Protein AF-A0A146JCJ3-F1 (afdb_monomer_lite)

Sequence (144 aa):
MKPVFDKISEVSLTPYLKKQISDVQAIENAKQPLKEFMLKNTRKEDLKLFLDISKEKPQKPEDVSMTTLIPAFMISEIKTAFEIVFILYLPFLVIDFVVASILMSMGMMMIPPMFISLPFKLMLFVLADGWELLTKALIQSYKF

Organism: NCBI:txid374108

Secondary structure (DSSP, 8-state):
-HHHHHHHIIIIIHHHHTTSS-HHHHHHHHHHHHHHHHHHHS-HHHHHHHHHHHT---SSGGGS-HHHHHHHHHHHHHHHHHHHHHHHHHHHHHHHHHHHHHHHHTT-TTS-HHHHHHHHHHHHHHHTTHHHHHHHHHHHHS--

pLDDT: mean 92.56, std 4.41, range [60.28, 97.5]

Foldseek 3Di:
DVVLVVQLCVQAVVCVVVVVDDPVSSVVSSVQSVLVQLLQLFDPVLLVVLCVVVVPDDPDSSRDDPVSSVVSSVVSVVVLVVVLVVVVCVVLVVLLVVQVVVCVVVVVPPDRSCVVSVVVVVVVCVVVVVVVVSVVSVVVSGDD

Radius of gyration: 23.31 Å; chains: 1; bounding box: 59×25×57 Å

Structure (mmCIF, N/CA/C/O backbone):
data_AF-A0A146JCJ3-F1
#
_entry.id   AF-A0A146JCJ3-F1
#
loop_
_atom_site.group_PDB
_atom_site.id
_atom_site.type_symbol
_atom_site.label_atom_id
_atom_site.label_alt_id
_atom_site.label_comp_id
_atom_site.label_asym_id
_atom_site.label_entity_id
_atom_site.label_seq_id
_atom_site.pdbx_PDB_ins_code
_atom_site.Cartn_x
_atom_site.Cartn_y
_atom_site.Cartn_z
_atom_site.occupancy
_atom_site.B_iso_or_equiv
_atom_site.auth_seq_id
_atom_site.auth_comp_id
_atom_site.auth_asym_id
_atom_site.auth_atom_id
_atom_site.pdbx_PDB_model_num
ATOM 1 N N . MET A 1 1 ? -12.411 1.844 1.524 1.00 88.19 1 MET A N 1
ATOM 2 C CA . MET A 1 1 ? -12.890 2.318 2.846 1.00 88.19 1 MET A CA 1
ATOM 3 C C . MET A 1 1 ? -14.407 2.441 2.986 1.00 88.19 1 MET A C 1
ATOM 5 O O . MET A 1 1 ? -14.860 2.392 4.119 1.00 88.19 1 MET A O 1
ATOM 9 N N . LYS A 1 2 ? -15.202 2.562 1.904 1.00 91.81 2 LYS A N 1
ATOM 10 C CA . LYS A 1 2 ? -16.671 2.716 1.991 1.00 91.81 2 LYS A CA 1
ATOM 11 C C . LYS A 1 2 ? -17.364 1.780 3.012 1.00 91.81 2 LYS A C 1
ATOM 13 O O . LYS A 1 2 ? -18.015 2.319 3.895 1.00 91.81 2 LYS A O 1
ATOM 18 N N . PRO A 1 3 ? -17.132 0.450 3.023 1.00 91.75 3 PRO A N 1
ATOM 19 C CA . PRO A 1 3 ? -17.796 -0.439 3.987 1.00 91.75 3 PRO A CA 1
ATOM 20 C C . PRO A 1 3 ? -17.474 -0.131 5.458 1.00 91.75 3 PRO A C 1
ATOM 22 O O . PRO A 1 3 ? -18.302 -0.339 6.338 1.00 91.75 3 PRO A O 1
ATOM 25 N N . VAL A 1 4 ? -16.266 0.371 5.735 1.00 93.50 4 VAL A N 1
ATOM 26 C CA . VAL A 1 4 ? -15.843 0.764 7.087 1.00 93.50 4 VAL A CA 1
ATOM 27 C C . VAL A 1 4 ? -16.555 2.050 7.501 1.00 93.50 4 VAL A C 1
ATOM 29 O O . VAL A 1 4 ? -17.069 2.130 8.611 1.00 93.50 4 VAL A O 1
ATOM 32 N N . PHE A 1 5 ? -16.634 3.036 6.602 1.00 93.94 5 PHE A N 1
ATOM 33 C CA . PHE A 1 5 ? -17.366 4.277 6.861 1.00 93.94 5 PHE A CA 1
ATOM 34 C C . PHE A 1 5 ? -18.868 4.049 7.022 1.00 93.94 5 PHE A C 1
ATOM 36 O O . PHE A 1 5 ? -19.466 4.650 7.910 1.00 93.94 5 PHE A O 1
ATOM 43 N N . ASP A 1 6 ? -19.457 3.154 6.229 1.00 95.25 6 ASP A N 1
ATOM 44 C CA . ASP A 1 6 ? -20.868 2.785 6.349 1.00 95.25 6 ASP A CA 1
ATOM 45 C C . ASP A 1 6 ? -21.144 2.176 7.737 1.00 95.25 6 ASP A C 1
ATOM 47 O O . ASP A 1 6 ? -22.041 2.639 8.442 1.00 95.25 6 ASP A O 1
ATOM 51 N N . LYS A 1 7 ? -20.293 1.242 8.198 1.00 94.31 7 LYS A N 1
ATOM 52 C CA . LYS A 1 7 ? -20.366 0.693 9.564 1.00 94.31 7 LYS A CA 1
ATOM 53 C C . LYS A 1 7 ? -20.233 1.773 10.636 1.00 94.31 7 LYS A C 1
ATOM 55 O O . LYS A 1 7 ? -21.052 1.817 11.544 1.00 94.31 7 LYS A O 1
ATOM 60 N N . ILE A 1 8 ? -19.232 2.655 10.544 1.00 94.56 8 ILE A N 1
ATOM 61 C CA . ILE A 1 8 ? -19.047 3.767 11.500 1.00 94.56 8 ILE A CA 1
ATOM 62 C C . ILE A 1 8 ? -20.290 4.663 11.529 1.00 94.56 8 ILE A C 1
ATOM 64 O O . ILE A 1 8 ? -20.714 5.110 12.596 1.00 94.56 8 ILE A O 1
ATOM 68 N N . SER A 1 9 ? -20.890 4.916 10.368 1.00 93.31 9 SER A N 1
ATOM 69 C CA . SER A 1 9 ? -22.096 5.731 10.270 1.00 93.31 9 SER A CA 1
ATOM 70 C C . SER A 1 9 ? -23.277 5.099 11.008 1.00 93.31 9 SER A C 1
ATOM 72 O O . SER A 1 9 ? -24.009 5.791 11.718 1.00 93.31 9 SER A O 1
ATOM 74 N N . GLU A 1 10 ? -23.432 3.782 10.886 1.00 94.94 10 GLU A N 1
ATOM 75 C CA . GLU A 1 10 ? -24.489 3.007 11.536 1.00 94.94 10 GLU A CA 1
ATOM 76 C C . GLU A 1 10 ? -24.293 2.909 13.056 1.00 94.94 10 GLU A C 1
ATOM 78 O O . GLU A 1 10 ? -25.224 3.184 13.812 1.00 94.94 10 GLU A O 1
ATOM 83 N N . VAL A 1 11 ? -23.083 2.571 13.519 1.00 93.44 11 VAL A N 1
ATOM 84 C CA . VAL A 1 11 ? -22.824 2.279 14.944 1.00 93.44 11 VAL A CA 1
ATOM 85 C C . VAL A 1 11 ? -22.466 3.507 15.784 1.00 93.44 11 VAL A C 1
ATOM 87 O O . VAL A 1 11 ? -22.521 3.447 17.014 1.00 93.44 11 VAL A O 1
ATOM 90 N N . SER A 1 12 ? -22.071 4.614 15.147 1.00 94.31 12 SER A N 1
ATOM 91 C CA . SER A 1 12 ? -21.566 5.809 15.833 1.00 94.31 12 SER A CA 1
ATOM 92 C C . SER A 1 12 ? -22.237 7.099 15.355 1.00 94.31 12 SER A C 1
ATOM 94 O O . SER A 1 12 ? -22.946 7.732 16.137 1.00 94.31 12 SER A O 1
ATOM 96 N N . LEU A 1 13 ? -22.099 7.479 14.078 1.00 91.94 13 LEU A N 1
ATOM 97 C CA . LEU A 1 13 ? -22.528 8.808 13.611 1.00 91.94 13 LEU A CA 1
ATOM 98 C C . LEU A 1 13 ? -24.047 9.016 13.715 1.00 91.94 13 LEU A C 1
ATOM 100 O O . LEU A 1 13 ? -24.506 10.034 14.231 1.00 91.94 13 LEU A O 1
ATOM 104 N N . THR A 1 14 ? -24.841 8.055 13.242 1.00 93.81 14 THR A N 1
ATOM 105 C CA . THR A 1 14 ? -26.307 8.164 13.222 1.00 93.81 14 THR A CA 1
ATOM 106 C C . THR A 1 14 ? -26.904 8.173 14.635 1.00 93.81 14 THR A C 1
ATOM 108 O O . THR A 1 14 ? -27.709 9.065 14.919 1.00 93.81 14 THR A O 1
ATOM 111 N N . PRO A 1 15 ? -26.529 7.254 15.552 1.00 93.38 15 PRO A N 1
ATOM 112 C CA . PRO A 1 15 ? -26.993 7.305 16.940 1.00 93.38 15 PRO A CA 1
ATOM 113 C C . PRO A 1 15 ? -26.551 8.580 17.666 1.00 93.38 15 PRO A C 1
ATOM 115 O O . PRO A 1 15 ? -27.321 9.142 18.446 1.00 93.38 15 PRO A O 1
ATOM 118 N N . TYR A 1 16 ? -25.342 9.074 17.381 1.00 94.44 16 TYR A N 1
ATOM 119 C CA . TYR A 1 16 ? -24.823 10.307 17.965 1.00 94.44 16 TYR A CA 1
ATOM 120 C C . TYR A 1 16 ? -25.640 11.536 17.551 1.00 94.44 16 TYR A C 1
ATOM 122 O O . TYR A 1 16 ? -26.108 12.291 18.403 1.00 94.44 16 TYR A O 1
ATOM 130 N N . LEU A 1 17 ? -25.912 11.694 16.250 1.00 94.38 17 LEU A N 1
ATOM 131 C CA . LEU A 1 17 ? -26.750 12.783 15.728 1.00 94.38 17 LEU A CA 1
ATOM 132 C C . LEU A 1 17 ? -28.189 12.721 16.261 1.00 94.38 17 LEU A C 1
ATOM 134 O O . LEU A 1 17 ? -28.825 13.753 16.471 1.00 94.38 17 LEU A O 1
ATOM 138 N N . LYS A 1 18 ? -28.692 11.512 16.533 1.00 96.19 18 LYS A N 1
ATOM 139 C CA . LYS A 1 18 ? -29.986 11.280 17.192 1.00 96.19 18 LYS A CA 1
ATOM 140 C C . LYS A 1 18 ? -29.942 11.469 18.714 1.00 96.19 18 LYS A C 1
ATOM 142 O O . LYS A 1 18 ? -30.962 11.249 19.364 1.00 96.19 18 LYS A O 1
ATOM 147 N N . LYS A 1 19 ? -28.798 11.865 19.286 1.00 94.19 19 LYS A N 1
ATOM 148 C CA . LYS A 1 19 ? -28.560 12.024 20.734 1.00 94.19 19 LYS A CA 1
ATOM 149 C C . LYS A 1 19 ? -28.853 10.754 21.546 1.00 94.19 19 LYS A C 1
ATOM 151 O O . LYS A 1 19 ? -29.230 10.834 22.710 1.00 94.19 19 LYS A O 1
ATOM 156 N N . GLN A 1 20 ? -28.702 9.583 20.927 1.00 93.62 20 GLN A N 1
ATOM 157 C CA . GLN A 1 20 ? -28.935 8.279 21.561 1.00 93.62 20 GLN A CA 1
ATOM 158 C C . GLN A 1 20 ? -27.709 7.777 22.330 1.00 93.62 20 GLN A C 1
ATOM 160 O O . GLN A 1 20 ? -27.840 6.936 23.214 1.00 93.62 20 GLN A O 1
ATOM 165 N N . ILE A 1 21 ? -26.525 8.288 21.992 1.00 94.94 21 ILE A N 1
ATOM 166 C CA . ILE A 1 21 ? -25.254 7.946 22.631 1.00 94.94 21 ILE A CA 1
ATOM 167 C C . ILE A 1 21 ? -24.481 9.221 22.980 1.00 94.94 21 ILE A C 1
ATOM 169 O O . ILE A 1 21 ? -24.682 10.264 22.356 1.00 94.94 21 ILE A O 1
ATOM 173 N N . SER A 1 22 ? -23.599 9.135 23.976 1.00 95.12 22 SER A N 1
ATOM 174 C CA . SER A 1 22 ? -22.702 10.230 24.359 1.00 95.12 22 SER A CA 1
ATOM 175 C C . SER A 1 22 ? -21.528 10.377 23.385 1.00 95.12 22 SER A C 1
ATOM 177 O O . SER A 1 22 ? -21.222 9.450 22.631 1.00 95.12 22 SER A O 1
ATOM 179 N N . ASP A 1 23 ? -20.822 11.510 23.453 1.00 91.75 23 ASP A N 1
ATOM 180 C CA . ASP A 1 23 ? -19.603 11.755 22.664 1.00 91.75 23 ASP A CA 1
ATOM 181 C C . ASP A 1 23 ? -18.559 10.643 22.874 1.00 91.75 23 ASP A C 1
ATOM 183 O O . ASP A 1 23 ? -17.958 10.134 21.929 1.00 91.75 23 ASP A O 1
ATOM 187 N N . VAL A 1 24 ? -18.379 10.220 24.130 1.00 93.75 24 VAL A N 1
ATOM 188 C CA . VAL A 1 24 ? -17.412 9.181 24.512 1.00 93.75 24 VAL A CA 1
ATOM 189 C C . VAL A 1 24 ? -17.797 7.830 23.910 1.00 93.75 24 VAL A C 1
ATOM 191 O O . VAL A 1 24 ? -16.951 7.148 23.334 1.00 93.75 24 VAL A O 1
ATOM 194 N N . GLN A 1 25 ? -19.079 7.463 23.978 1.00 92.31 25 GLN A N 1
ATOM 195 C CA . GLN A 1 25 ? -19.562 6.204 23.412 1.00 92.31 25 GLN A CA 1
ATOM 196 C C . GLN A 1 25 ? -19.488 6.207 21.881 1.00 92.31 25 GLN A C 1
ATOM 198 O O . GLN A 1 25 ? -19.144 5.193 21.279 1.00 92.31 25 GLN A O 1
ATOM 203 N N . ALA A 1 26 ? -19.765 7.347 21.243 1.00 92.12 26 ALA A N 1
ATOM 204 C CA . ALA A 1 26 ? -19.630 7.496 19.799 1.00 92.12 26 ALA A CA 1
ATOM 205 C C . ALA A 1 26 ? -18.186 7.245 19.345 1.00 92.12 26 ALA A C 1
ATOM 207 O O . ALA A 1 26 ? -17.964 6.518 18.372 1.00 92.12 26 ALA A O 1
ATOM 208 N N . ILE A 1 27 ? -17.203 7.782 20.072 1.00 92.44 27 ILE A N 1
ATOM 209 C CA . ILE A 1 27 ? -15.781 7.559 19.791 1.00 92.44 27 ILE A CA 1
ATOM 210 C C . ILE A 1 27 ? -15.409 6.082 19.965 1.00 92.44 27 ILE A C 1
ATOM 212 O O . ILE A 1 27 ? -14.757 5.522 19.084 1.00 92.44 27 ILE A O 1
ATOM 216 N N . GLU A 1 28 ? -15.830 5.430 21.051 1.00 91.19 28 GLU A N 1
ATOM 217 C CA . GLU A 1 28 ? -15.544 4.002 21.263 1.00 91.19 28 GLU A CA 1
ATOM 218 C C . GLU A 1 28 ? -16.171 3.117 20.179 1.00 91.19 28 GLU A C 1
ATOM 220 O O . GLU A 1 28 ? -15.485 2.281 19.588 1.00 91.19 28 GLU A O 1
ATOM 225 N N . ASN A 1 29 ? -17.430 3.370 19.815 1.00 93.06 29 ASN A N 1
ATOM 226 C CA . ASN A 1 29 ? -18.108 2.626 18.754 1.00 93.06 29 ASN A CA 1
ATOM 227 C C . ASN A 1 29 ? -17.438 2.830 17.385 1.00 93.06 29 ASN A C 1
ATOM 229 O O . ASN A 1 29 ? -17.364 1.899 16.589 1.00 93.06 29 ASN A O 1
ATOM 233 N N . ALA A 1 30 ? -16.927 4.032 17.095 1.00 92.88 30 ALA A N 1
ATOM 234 C CA . ALA A 1 30 ? -16.232 4.317 15.837 1.00 92.88 30 ALA A CA 1
ATOM 235 C C . ALA A 1 30 ? -14.848 3.650 15.753 1.00 92.88 30 ALA A C 1
ATOM 237 O O . ALA A 1 30 ? -14.397 3.296 14.660 1.00 92.88 30 ALA A O 1
ATOM 238 N N . LYS A 1 31 ? -14.168 3.453 16.891 1.00 93.06 31 LYS A N 1
ATOM 239 C CA . LYS A 1 31 ? -12.854 2.791 16.941 1.00 93.06 31 LYS A CA 1
ATOM 240 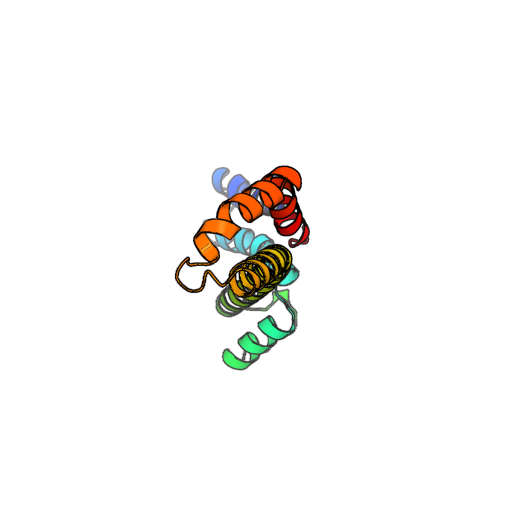C C . LYS A 1 31 ? -12.925 1.329 16.518 1.00 93.06 31 LYS A C 1
ATOM 242 O O . LYS A 1 31 ? -11.973 0.844 15.911 1.00 93.06 31 LYS A O 1
ATOM 247 N N . GLN A 1 32 ? -14.012 0.627 16.824 1.00 92.19 32 GLN A N 1
ATOM 248 C CA . GLN A 1 32 ? -14.100 -0.816 16.603 1.00 92.19 32 GLN A CA 1
ATOM 249 C C . GLN A 1 32 ? -14.041 -1.209 15.108 1.00 92.19 32 GLN A C 1
ATOM 251 O O . GLN A 1 32 ? -13.141 -1.977 14.757 1.00 92.19 32 GLN A O 1
ATOM 256 N N . PRO A 1 33 ? -14.849 -0.636 14.188 1.00 93.94 33 PRO A N 1
ATOM 257 C CA . PRO A 1 33 ? -14.730 -0.929 12.754 1.00 93.94 33 PRO A CA 1
ATOM 258 C C . PRO A 1 33 ? -13.356 -0.576 12.167 1.00 93.94 33 PRO A C 1
ATOM 260 O O . PRO A 1 33 ? -12.858 -1.271 11.280 1.00 93.94 33 PRO A O 1
ATOM 263 N N . LEU A 1 34 ? -12.724 0.495 12.663 1.00 93.50 34 LEU A N 1
ATOM 264 C CA . LEU A 1 34 ? -11.373 0.890 12.252 1.00 93.50 34 LEU A CA 1
ATOM 265 C C . LEU A 1 34 ? -10.328 -0.123 12.723 1.00 93.50 34 LEU A C 1
ATOM 267 O O . LEU A 1 34 ? -9.458 -0.517 11.946 1.00 93.50 34 LEU A O 1
ATOM 271 N N . LYS A 1 35 ? -10.425 -0.562 13.982 1.00 94.25 35 LYS A N 1
ATOM 272 C CA . LYS A 1 35 ? -9.553 -1.583 14.569 1.00 94.25 35 LYS A CA 1
ATOM 273 C C . LYS A 1 35 ? -9.643 -2.890 13.787 1.00 94.25 35 LYS A C 1
ATOM 275 O O . LYS A 1 35 ? -8.609 -3.429 13.407 1.00 94.25 35 LYS A O 1
ATOM 280 N N . GLU A 1 36 ? -10.854 -3.364 13.503 1.00 93.31 36 GLU A N 1
ATOM 281 C CA . GLU A 1 36 ? -11.087 -4.575 12.706 1.00 93.31 36 GLU A CA 1
ATOM 282 C C . GLU A 1 36 ? -10.449 -4.472 11.317 1.00 93.31 36 GLU A C 1
ATOM 284 O O . GLU A 1 36 ? -9.745 -5.386 10.881 1.00 93.31 36 GLU A O 1
ATOM 289 N N . PHE A 1 37 ? -10.647 -3.339 10.636 1.00 94.75 37 PHE A N 1
ATOM 290 C CA . PHE A 1 37 ? -10.050 -3.090 9.327 1.00 94.75 37 PHE A CA 1
ATOM 291 C C . PHE A 1 37 ? -8.517 -3.117 9.378 1.00 94.75 37 PHE A C 1
ATOM 293 O O . PHE A 1 37 ? -7.892 -3.789 8.557 1.00 94.75 37 PHE A O 1
ATOM 300 N N . MET A 1 38 ? -7.907 -2.427 10.345 1.00 95.44 38 MET A N 1
ATOM 301 C CA . MET A 1 38 ? -6.451 -2.404 10.494 1.00 95.44 38 MET A CA 1
ATOM 302 C C . MET A 1 38 ? -5.905 -3.789 10.840 1.00 95.44 38 M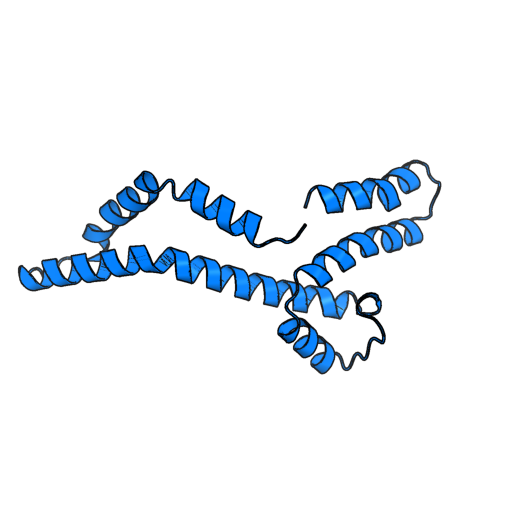ET A C 1
ATOM 304 O O . MET A 1 38 ? -4.986 -4.253 10.180 1.00 95.44 38 MET A O 1
ATOM 308 N N . LEU A 1 39 ? -6.492 -4.507 11.800 1.00 94.12 39 LEU A N 1
ATOM 309 C CA . LEU A 1 39 ? -6.050 -5.862 12.162 1.00 94.12 39 LEU A CA 1
ATOM 310 C C . LEU A 1 39 ? -6.085 -6.833 10.976 1.00 94.12 39 LEU A C 1
ATOM 312 O O . LEU A 1 39 ? -5.206 -7.682 10.856 1.00 94.12 39 LEU A O 1
ATOM 316 N N . LYS A 1 40 ? -7.078 -6.705 10.090 1.00 93.38 40 LYS A N 1
ATOM 317 C CA . LYS A 1 40 ? -7.217 -7.555 8.901 1.00 93.38 40 LYS A CA 1
ATOM 318 C C . LYS A 1 40 ? -6.155 -7.283 7.829 1.00 93.38 40 LYS A C 1
ATOM 320 O O . LYS A 1 40 ? -5.825 -8.197 7.073 1.00 93.38 40 LYS A O 1
ATOM 325 N N . ASN A 1 41 ? -5.647 -6.052 7.756 1.00 92.75 41 ASN A N 1
ATOM 326 C CA . ASN A 1 41 ? -4.700 -5.611 6.727 1.00 92.75 41 ASN A CA 1
ATOM 327 C C . ASN A 1 41 ? -3.258 -5.437 7.257 1.00 92.75 41 ASN A C 1
ATOM 329 O O . ASN A 1 41 ? -2.324 -5.307 6.471 1.00 92.75 41 ASN A O 1
ATOM 333 N N . THR A 1 42 ? -3.034 -5.523 8.570 1.00 95.25 42 THR A N 1
ATOM 334 C CA . THR A 1 42 ? -1.689 -5.547 9.164 1.00 95.25 42 THR A CA 1
ATOM 335 C C . THR A 1 42 ? -1.077 -6.947 9.092 1.00 95.25 42 THR A C 1
ATOM 337 O O . THR A 1 42 ? -1.673 -7.933 9.535 1.00 95.25 42 THR A O 1
ATOM 340 N N . ARG A 1 43 ? 0.156 -7.050 8.586 1.00 93.12 43 ARG A N 1
ATOM 341 C CA . ARG A 1 43 ? 0.948 -8.290 8.604 1.00 93.12 43 ARG A CA 1
ATOM 342 C C . ARG A 1 43 ? 1.255 -8.727 10.036 1.00 93.12 43 ARG A C 1
ATOM 344 O O . ARG A 1 43 ? 1.533 -7.908 10.912 1.00 93.12 43 ARG A O 1
ATOM 351 N N . LYS A 1 44 ? 1.237 -10.039 10.281 1.00 92.62 44 LYS A N 1
ATOM 352 C CA . LYS A 1 44 ? 1.421 -10.604 11.630 1.00 92.62 44 LYS A CA 1
ATOM 353 C C . LYS A 1 44 ? 2.802 -10.284 12.195 1.00 92.62 44 LYS A C 1
ATOM 355 O O . LYS A 1 44 ? 2.941 -10.053 13.391 1.00 92.62 44 LYS A O 1
ATOM 360 N N . GLU A 1 45 ? 3.804 -10.267 11.329 1.00 93.69 45 GLU A N 1
ATOM 361 C CA . GLU A 1 45 ? 5.200 -9.997 11.651 1.00 93.69 45 GLU A CA 1
ATOM 362 C C . GLU A 1 45 ? 5.383 -8.540 12.089 1.00 93.69 45 GLU A C 1
ATOM 364 O O . GLU A 1 45 ? 6.050 -8.275 13.089 1.00 93.69 45 GLU A O 1
ATOM 369 N N . ASP A 1 46 ? 4.729 -7.610 11.387 1.00 94.06 46 ASP A N 1
ATOM 370 C CA . ASP A 1 46 ? 4.760 -6.182 11.704 1.00 94.06 46 ASP A CA 1
ATOM 371 C C . ASP A 1 46 ? 3.997 -5.888 12.995 1.00 94.06 46 ASP A C 1
ATOM 373 O O . ASP A 1 46 ? 4.507 -5.193 13.871 1.00 94.06 46 ASP A O 1
ATOM 377 N N . LEU A 1 47 ? 2.816 -6.485 13.176 1.00 94.19 47 LEU A N 1
ATOM 378 C CA . LEU A 1 47 ? 2.073 -6.366 14.430 1.00 94.19 47 LEU A CA 1
ATOM 379 C C . LEU A 1 47 ? 2.887 -6.889 15.618 1.00 94.19 47 LEU A C 1
ATOM 381 O O . LEU A 1 47 ? 2.967 -6.223 16.648 1.00 94.19 47 LEU A O 1
ATOM 385 N N . LYS A 1 48 ? 3.526 -8.053 15.466 1.00 93.44 48 LYS A N 1
ATOM 386 C CA . LYS A 1 48 ? 4.359 -8.653 16.511 1.00 93.44 48 LYS A CA 1
ATOM 387 C C . LYS A 1 48 ? 5.515 -7.738 16.914 1.00 93.44 48 LYS A C 1
ATOM 389 O O . LYS A 1 48 ? 5.724 -7.538 18.104 1.00 93.44 48 LYS A O 1
ATOM 394 N N . LEU A 1 49 ? 6.216 -7.146 15.945 1.00 93.56 49 LEU A N 1
ATOM 395 C CA . LEU A 1 49 ? 7.305 -6.207 16.218 1.00 93.56 49 LEU A CA 1
ATOM 396 C C . LEU A 1 49 ? 6.844 -5.057 17.124 1.00 93.56 49 LEU A C 1
ATOM 398 O O . LEU A 1 49 ? 7.513 -4.727 18.101 1.00 93.56 49 LEU A O 1
ATOM 402 N N . PHE A 1 50 ? 5.695 -4.455 16.819 1.00 94.81 50 PHE A N 1
ATOM 403 C CA . PHE A 1 50 ? 5.185 -3.332 17.603 1.00 94.81 50 PHE A CA 1
ATOM 404 C C . PHE A 1 50 ? 4.643 -3.748 18.972 1.00 94.81 50 PHE A C 1
ATOM 406 O O . PHE A 1 50 ? 4.818 -2.987 19.920 1.00 94.81 50 PHE A O 1
ATOM 413 N N . LEU A 1 51 ? 4.067 -4.947 19.105 1.00 94.38 51 LEU A N 1
ATOM 414 C CA . LEU A 1 51 ? 3.697 -5.521 20.406 1.00 94.38 51 LEU A CA 1
ATOM 415 C C . LEU A 1 51 ? 4.924 -5.751 21.298 1.00 94.38 51 LEU A C 1
ATOM 417 O O . LEU A 1 51 ? 4.898 -5.437 22.488 1.00 94.38 51 LEU A O 1
ATOM 421 N N . ASP A 1 52 ? 6.019 -6.250 20.720 1.00 93.38 52 ASP A N 1
ATOM 422 C CA . ASP A 1 52 ? 7.273 -6.474 21.440 1.00 93.38 52 ASP A CA 1
ATOM 423 C C . ASP A 1 52 ? 7.889 -5.140 21.908 1.00 93.38 52 ASP A C 1
ATOM 425 O O . ASP A 1 52 ? 8.348 -5.031 23.049 1.00 93.38 52 ASP A O 1
ATOM 429 N N . ILE A 1 53 ? 7.838 -4.098 21.067 1.00 93.38 53 ILE A N 1
ATOM 430 C CA . ILE A 1 53 ? 8.305 -2.739 21.401 1.00 93.38 53 ILE A CA 1
ATOM 431 C C . ILE A 1 53 ? 7.444 -2.109 22.50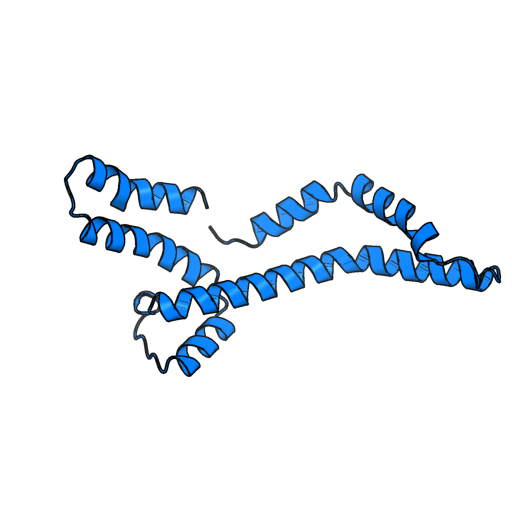3 1.00 93.38 53 ILE A C 1
ATOM 433 O O . ILE A 1 53 ? 7.985 -1.529 23.447 1.00 93.38 53 ILE A O 1
ATOM 437 N N . SER A 1 54 ? 6.116 -2.221 22.408 1.00 93.06 54 SER A N 1
ATOM 438 C CA . SER A 1 54 ? 5.190 -1.668 23.404 1.00 93.06 54 SER A CA 1
ATOM 439 C C . SER A 1 54 ? 5.103 -2.508 24.683 1.00 93.06 54 SER A C 1
ATOM 441 O O . SER A 1 54 ? 4.506 -2.063 25.664 1.00 93.06 54 SER A O 1
ATOM 443 N N . LYS A 1 55 ? 5.723 -3.700 24.702 1.00 92.56 55 LYS A N 1
ATOM 444 C CA . LYS A 1 55 ? 5.619 -4.720 25.765 1.00 92.56 55 LYS A CA 1
ATOM 445 C C . LYS A 1 55 ? 4.172 -5.118 26.066 1.00 92.56 55 LYS A C 1
ATOM 447 O O . LYS A 1 55 ? 3.852 -5.555 27.174 1.00 92.56 55 LYS A O 1
ATOM 452 N N . GLU A 1 56 ? 3.300 -4.965 25.081 1.00 90.31 56 GLU A N 1
ATOM 453 C CA . GLU A 1 56 ? 1.881 -5.244 25.196 1.00 90.31 56 GLU A CA 1
ATOM 454 C C . GLU A 1 56 ? 1.625 -6.737 24.970 1.00 90.31 56 GLU A C 1
ATOM 456 O O . GLU A 1 56 ? 2.134 -7.340 24.027 1.00 90.31 56 GLU A O 1
ATOM 461 N N . LYS A 1 57 ? 0.831 -7.353 25.851 1.00 89.94 57 LYS A N 1
ATOM 462 C CA . LYS A 1 57 ? 0.473 -8.777 25.767 1.00 89.94 57 LYS A CA 1
ATOM 463 C C . LYS A 1 57 ? -1.045 -8.933 25.695 1.00 89.94 57 LYS A C 1
ATOM 465 O O . LYS A 1 57 ? -1.665 -9.285 26.700 1.00 89.94 57 LYS A O 1
ATOM 470 N N . PRO A 1 58 ? -1.650 -8.629 24.537 1.00 89.94 58 PRO A N 1
ATOM 471 C CA . PRO A 1 58 ? -3.085 -8.771 24.350 1.00 89.94 58 PRO A CA 1
ATOM 472 C C . PRO A 1 58 ? -3.465 -10.258 24.374 1.00 89.94 58 PRO A C 1
ATOM 474 O O . PRO A 1 58 ? -2.738 -11.097 23.837 1.00 89.94 58 PRO A O 1
ATOM 477 N N . GLN A 1 59 ? -4.594 -10.601 24.997 1.00 87.38 59 GLN A N 1
ATOM 478 C CA . GLN A 1 59 ? -5.091 -11.985 25.001 1.00 87.38 59 GLN A CA 1
ATOM 479 C C . GLN A 1 59 ? -5.815 -12.307 23.692 1.00 87.38 59 GLN A C 1
ATOM 481 O O . GLN A 1 59 ? -5.750 -13.435 23.200 1.00 87.38 59 GLN A O 1
ATOM 486 N N . LYS A 1 60 ? -6.480 -11.304 23.112 1.00 88.19 60 LYS A N 1
ATOM 487 C CA . LYS A 1 60 ? -7.160 -11.368 21.818 1.00 88.19 60 LYS A CA 1
ATOM 488 C C . LYS A 1 60 ? -6.636 -10.281 20.878 1.00 88.19 60 LYS A C 1
ATOM 490 O O . LYS A 1 60 ? -6.242 -9.216 21.346 1.00 88.19 60 LYS A O 1
ATOM 495 N N . PRO A 1 61 ? -6.699 -10.476 19.549 1.00 84.12 61 PRO A N 1
ATOM 496 C CA . PRO A 1 61 ? -6.339 -9.432 18.583 1.00 84.12 61 PRO A CA 1
ATOM 497 C C . PRO A 1 61 ? -7.091 -8.108 18.797 1.00 84.12 61 PRO A C 1
ATOM 499 O O . PRO A 1 61 ? -6.550 -7.034 18.563 1.00 84.12 61 PRO A O 1
ATOM 502 N N . GLU A 1 62 ? -8.329 -8.180 19.282 1.00 85.81 62 GLU A N 1
ATOM 503 C CA . GLU A 1 62 ? -9.179 -7.024 19.587 1.00 85.81 62 GLU A CA 1
ATOM 504 C C . GLU A 1 62 ? -8.671 -6.194 20.775 1.00 85.81 62 GLU A C 1
ATOM 506 O O . GLU A 1 62 ? -8.945 -4.994 20.844 1.00 85.81 62 GLU A O 1
ATOM 511 N N . ASP A 1 63 ? -7.891 -6.795 21.676 1.00 90.38 63 ASP A N 1
ATOM 512 C CA . ASP A 1 63 ? -7.371 -6.123 22.871 1.00 90.38 63 ASP A CA 1
ATOM 513 C C . ASP A 1 63 ? -6.194 -5.197 22.542 1.00 90.38 63 ASP A C 1
ATOM 515 O O . ASP A 1 63 ? -5.833 -4.359 23.363 1.00 90.38 63 ASP A O 1
ATOM 519 N N . VAL A 1 64 ? -5.622 -5.308 21.335 1.00 92.62 64 VAL A N 1
ATOM 520 C CA . VAL A 1 64 ? -4.483 -4.493 20.897 1.00 92.62 64 VAL A CA 1
ATOM 521 C C . VAL A 1 64 ? -4.836 -3.006 20.975 1.00 92.62 64 VAL A C 1
ATOM 523 O O . VAL A 1 64 ? -5.826 -2.540 20.393 1.00 92.62 64 VAL A O 1
ATOM 526 N N . SER A 1 65 ? -4.005 -2.232 21.664 1.00 93.62 65 SER A N 1
ATOM 527 C CA . SER A 1 65 ? -4.138 -0.789 21.774 1.00 93.62 65 SER A CA 1
ATOM 528 C C . SER A 1 65 ? -4.004 -0.123 20.412 1.00 93.62 65 SER A C 1
ATOM 530 O O . SER A 1 65 ? -3.171 -0.473 19.574 1.00 93.62 65 SER A O 1
ATOM 532 N N . MET A 1 66 ? -4.795 0.925 20.208 1.00 93.38 66 MET A N 1
ATOM 533 C CA . MET A 1 66 ? -4.772 1.686 18.966 1.00 93.38 66 MET A CA 1
ATOM 534 C C . MET A 1 66 ? -3.455 2.437 18.752 1.00 93.38 66 MET A C 1
ATOM 536 O O . MET A 1 66 ? -3.013 2.605 17.620 1.00 93.38 66 MET A O 1
ATOM 540 N N . THR A 1 67 ? -2.772 2.793 19.841 1.00 93.44 67 THR A N 1
ATOM 541 C CA . THR A 1 67 ? -1.429 3.388 19.811 1.00 93.44 67 THR A CA 1
ATOM 542 C C . THR A 1 67 ? -0.364 2.428 19.284 1.00 93.44 67 THR A C 1
ATOM 544 O O . THR A 1 67 ? 0.648 2.886 18.765 1.00 93.44 67 THR A O 1
ATOM 547 N N . THR A 1 68 ? -0.591 1.117 19.398 1.00 94.69 68 THR A N 1
ATOM 548 C CA . THR A 1 68 ? 0.301 0.064 18.890 1.00 94.69 68 THR A CA 1
ATOM 549 C C . THR A 1 68 ? -0.114 -0.369 17.484 1.00 94.69 68 THR A C 1
ATOM 551 O O . THR A 1 68 ? 0.726 -0.532 16.601 1.00 94.69 68 THR A O 1
ATOM 554 N N . LEU A 1 69 ? -1.422 -0.509 17.245 1.00 95.75 69 LEU A N 1
ATOM 555 C CA . LEU A 1 69 ? -1.952 -0.986 15.970 1.00 95.75 69 LEU A CA 1
ATOM 556 C C . LEU A 1 69 ? -1.737 0.004 14.823 1.00 95.75 69 LEU A C 1
ATOM 558 O O . LEU A 1 69 ? -1.359 -0.422 13.736 1.00 95.75 69 LEU A O 1
ATOM 562 N N . ILE A 1 70 ? -1.961 1.304 15.046 1.00 96.00 70 ILE A N 1
ATOM 563 C CA . ILE A 1 70 ? -1.805 2.329 14.002 1.00 96.00 70 ILE A CA 1
ATOM 564 C C . ILE A 1 70 ? -0.392 2.311 13.387 1.00 96.00 70 ILE A C 1
ATOM 566 O O . ILE A 1 70 ? -0.292 2.189 12.165 1.00 96.00 70 ILE A O 1
ATOM 570 N N . PRO A 1 71 ? 0.709 2.399 14.161 1.00 95.81 71 PRO A N 1
ATOM 571 C CA . PRO A 1 71 ? 2.047 2.361 13.575 1.00 95.81 71 PRO A CA 1
ATOM 572 C C . PRO A 1 71 ? 2.389 1.006 12.946 1.00 95.81 71 PRO A C 1
ATOM 574 O O . PRO A 1 71 ? 3.013 0.988 11.886 1.00 95.81 71 PRO A O 1
ATOM 577 N N . ALA A 1 72 ? 1.923 -0.111 13.515 1.00 96.31 72 ALA A N 1
ATOM 578 C CA . ALA A 1 72 ? 2.093 -1.429 12.901 1.00 96.31 72 ALA A CA 1
ATOM 579 C C . ALA A 1 72 ? 1.419 -1.521 11.524 1.00 96.31 72 ALA A C 1
ATOM 581 O O . ALA A 1 72 ? 2.030 -1.981 10.558 1.00 96.31 72 ALA A O 1
ATOM 582 N N . PHE A 1 73 ? 0.182 -1.031 11.426 1.00 96.44 73 PHE A N 1
ATOM 583 C CA . PHE A 1 73 ? -0.566 -0.953 10.177 1.00 96.44 73 PHE A CA 1
ATOM 584 C C . PHE A 1 73 ? 0.161 -0.079 9.152 1.00 96.44 73 PHE A C 1
ATOM 586 O O . PHE A 1 73 ? 0.413 -0.534 8.042 1.00 96.44 73 PHE A O 1
ATOM 593 N N . MET A 1 74 ? 0.591 1.132 9.526 1.00 96.12 74 MET A N 1
ATOM 594 C CA . MET A 1 74 ? 1.308 2.028 8.608 1.00 96.12 74 MET A CA 1
ATOM 595 C C . MET A 1 74 ? 2.574 1.388 8.023 1.00 96.12 74 MET A C 1
ATOM 597 O O . MET A 1 74 ? 2.813 1.4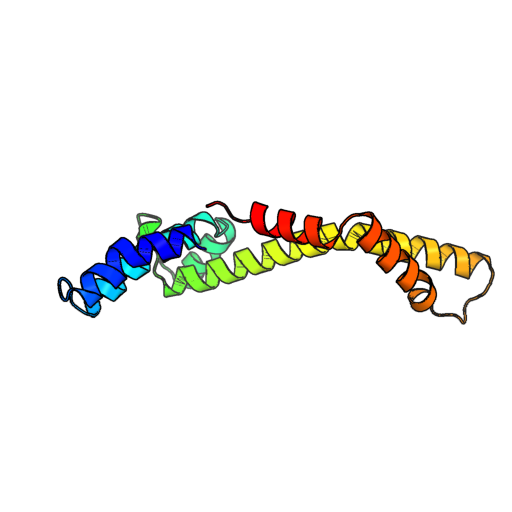94 6.823 1.00 96.12 74 MET A O 1
ATOM 601 N N . ILE A 1 75 ? 3.376 0.700 8.841 1.00 95.50 75 ILE A N 1
ATOM 602 C CA . ILE A 1 75 ? 4.585 0.016 8.359 1.00 95.50 75 ILE A CA 1
ATOM 603 C C . ILE A 1 75 ? 4.238 -1.150 7.427 1.00 95.50 75 ILE A C 1
ATOM 605 O O . ILE A 1 75 ? 4.881 -1.307 6.387 1.00 95.50 75 ILE A O 1
ATOM 609 N N . SER A 1 76 ? 3.210 -1.930 7.761 1.00 95.56 76 SER A N 1
ATOM 610 C CA . SER A 1 76 ? 2.704 -3.016 6.913 1.00 95.56 76 SER A CA 1
ATOM 611 C C . SER A 1 76 ? 2.242 -2.506 5.540 1.00 95.56 76 SER A C 1
ATOM 613 O O . SER A 1 76 ? 2.567 -3.095 4.503 1.00 95.56 76 SER A O 1
ATOM 615 N N . GLU A 1 77 ? 1.537 -1.374 5.512 1.00 94.25 77 GLU A N 1
ATOM 616 C CA . GLU A 1 77 ? 1.074 -0.730 4.278 1.00 94.25 77 GLU A CA 1
ATOM 617 C C . GLU A 1 77 ? 2.236 -0.178 3.450 1.00 94.25 77 GLU A C 1
ATOM 619 O O . GLU A 1 77 ? 2.282 -0.402 2.242 1.00 94.25 77 GLU A O 1
ATOM 624 N N . ILE A 1 78 ? 3.222 0.470 4.081 1.00 95.06 78 ILE A N 1
ATOM 625 C CA . ILE A 1 78 ? 4.423 0.960 3.387 1.00 95.06 78 ILE A CA 1
ATOM 626 C C . ILE A 1 78 ? 5.161 -0.203 2.721 1.00 95.06 78 ILE A C 1
ATOM 628 O O . ILE A 1 78 ? 5.497 -0.117 1.542 1.00 95.06 78 ILE A O 1
ATOM 632 N N . LYS A 1 79 ? 5.380 -1.314 3.435 1.00 93.62 79 LYS A N 1
ATOM 633 C CA . LYS A 1 79 ? 6.029 -2.504 2.861 1.00 93.62 79 LYS A CA 1
ATOM 634 C C . LYS A 1 79 ? 5.269 -3.035 1.651 1.00 93.62 79 LYS A C 1
ATOM 636 O O . LYS A 1 79 ? 5.871 -3.282 0.611 1.00 93.62 79 LYS A O 1
ATOM 641 N N . THR A 1 80 ? 3.950 -3.151 1.771 1.00 91.38 80 THR A N 1
ATOM 642 C CA . THR A 1 80 ? 3.091 -3.625 0.679 1.00 91.38 80 THR A CA 1
ATOM 643 C C . THR A 1 80 ? 3.131 -2.671 -0.520 1.00 91.38 80 THR A C 1
ATOM 645 O O . THR A 1 80 ? 3.254 -3.117 -1.659 1.00 91.38 80 THR A O 1
ATOM 648 N N . ALA A 1 81 ? 3.136 -1.356 -0.288 1.00 91.31 81 ALA A N 1
ATOM 649 C CA . ALA A 1 81 ? 3.291 -0.363 -1.347 1.00 91.31 81 ALA A CA 1
ATOM 650 C C . ALA A 1 81 ? 4.644 -0.490 -2.069 1.00 91.31 81 ALA A C 1
ATOM 652 O O . ALA A 1 81 ? 4.686 -0.438 -3.298 1.00 91.31 81 ALA A O 1
ATOM 653 N N . PHE A 1 82 ? 5.741 -0.714 -1.338 1.00 93.31 82 PHE A N 1
ATOM 654 C CA . PHE A 1 82 ? 7.060 -0.949 -1.935 1.00 93.31 82 PHE A CA 1
ATOM 655 C C . PHE A 1 82 ? 7.109 -2.232 -2.771 1.00 93.31 82 PHE A C 1
ATOM 657 O O . PHE A 1 82 ? 7.689 -2.214 -3.854 1.00 93.31 82 PHE A O 1
ATOM 664 N N . GLU A 1 83 ? 6.486 -3.321 -2.314 1.00 91.38 83 GLU A N 1
ATOM 665 C CA . GLU A 1 83 ? 6.377 -4.568 -3.086 1.00 91.38 83 GLU A CA 1
ATOM 666 C C . GLU A 1 83 ? 5.632 -4.339 -4.413 1.00 91.38 83 GLU A C 1
ATOM 668 O O . GLU A 1 83 ? 6.115 -4.740 -5.474 1.00 91.38 83 GLU A O 1
ATOM 673 N N . ILE A 1 84 ? 4.496 -3.633 -4.370 1.00 90.19 84 ILE A N 1
ATOM 674 C CA . ILE A 1 84 ? 3.705 -3.286 -5.561 1.00 90.19 84 ILE A CA 1
ATOM 675 C C . ILE A 1 84 ? 4.539 -2.436 -6.526 1.00 90.19 84 ILE A C 1
ATOM 677 O O . ILE A 1 84 ? 4.673 -2.787 -7.700 1.00 90.19 84 ILE A O 1
ATOM 681 N N . VAL A 1 85 ? 5.142 -1.348 -6.036 1.00 89.81 85 VAL A N 1
ATOM 682 C CA . VAL A 1 85 ? 5.979 -0.450 -6.849 1.00 89.81 85 VAL A CA 1
ATOM 683 C C . VAL A 1 85 ? 7.158 -1.199 -7.460 1.00 89.81 85 VAL A C 1
ATOM 685 O O . VAL A 1 85 ? 7.454 -0.996 -8.635 1.00 89.81 85 VAL A O 1
ATOM 688 N N . PHE A 1 86 ? 7.805 -2.088 -6.707 1.00 92.38 86 PHE A N 1
ATOM 689 C CA . PHE A 1 86 ? 8.923 -2.880 -7.206 1.00 92.38 86 PHE A CA 1
ATOM 690 C C . PHE A 1 86 ? 8.510 -3.749 -8.397 1.00 92.38 86 PHE A C 1
ATOM 692 O O . PHE A 1 86 ? 9.148 -3.684 -9.447 1.00 92.38 86 PHE A O 1
ATOM 699 N N . ILE A 1 87 ? 7.415 -4.505 -8.270 1.00 90.69 87 ILE A N 1
ATOM 700 C CA . ILE A 1 87 ? 6.909 -5.374 -9.343 1.00 90.69 87 ILE A CA 1
ATOM 701 C C . ILE A 1 87 ? 6.546 -4.553 -10.586 1.00 90.69 87 ILE A C 1
ATOM 703 O O . ILE A 1 87 ? 6.900 -4.929 -11.702 1.00 90.69 87 ILE A O 1
ATOM 707 N N . LEU A 1 88 ? 5.888 -3.408 -10.401 1.00 89.56 88 LEU A N 1
ATOM 708 C CA . LEU A 1 88 ? 5.512 -2.506 -11.493 1.00 89.56 88 LEU A CA 1
ATOM 709 C C . LEU A 1 88 ? 6.716 -1.834 -12.157 1.00 89.56 88 LEU A C 1
ATOM 711 O O . LEU A 1 88 ? 6.646 -1.472 -13.330 1.00 89.56 88 LEU A O 1
ATOM 715 N N . TYR A 1 89 ? 7.819 -1.660 -11.428 1.00 91.94 89 TYR A N 1
ATOM 716 C CA . TYR A 1 89 ? 9.027 -1.024 -11.942 1.00 91.94 89 TYR A CA 1
ATOM 717 C C . TYR A 1 89 ? 9.866 -1.951 -12.835 1.00 91.94 89 TYR A C 1
ATOM 719 O O . TYR A 1 89 ? 10.535 -1.478 -13.756 1.00 91.94 89 TYR A O 1
ATOM 727 N N . LEU A 1 90 ? 9.804 -3.270 -12.617 1.00 95.12 90 LEU A N 1
ATOM 728 C CA . LEU A 1 90 ? 10.560 -4.273 -13.382 1.00 95.12 90 LEU A CA 1
ATOM 729 C C . LEU A 1 90 ? 10.471 -4.128 -14.916 1.00 95.12 90 LEU A C 1
ATOM 731 O O . LEU A 1 90 ? 11.527 -4.106 -15.551 1.00 95.12 90 LEU A O 1
ATOM 735 N N . PRO A 1 91 ? 9.290 -3.998 -15.552 1.00 94.69 91 PRO A N 1
ATOM 736 C CA . PRO A 1 91 ? 9.219 -3.837 -17.007 1.00 94.69 91 PRO A CA 1
ATOM 737 C C . PRO A 1 91 ? 9.926 -2.569 -17.511 1.00 94.69 91 PRO A C 1
ATOM 739 O O . PRO A 1 91 ? 10.561 -2.593 -18.566 1.00 94.69 91 PRO A O 1
ATOM 742 N N . PHE A 1 92 ? 9.884 -1.469 -16.755 1.00 96.44 92 PHE A N 1
ATOM 743 C CA . PHE A 1 92 ? 10.578 -0.233 -17.128 1.00 96.44 92 PHE A CA 1
ATOM 744 C C . PHE A 1 92 ? 12.095 -0.359 -17.005 1.00 96.44 92 PHE A C 1
ATOM 746 O O . PHE A 1 92 ? 12.824 0.187 -17.831 1.00 96.44 92 PHE A O 1
ATOM 753 N N . LEU A 1 93 ? 12.558 -1.108 -16.006 1.00 97.06 93 LEU A N 1
ATOM 754 C CA . LEU A 1 93 ? 13.969 -1.416 -15.808 1.00 97.06 93 LEU A CA 1
ATOM 755 C C . LEU A 1 93 ? 14.520 -2.261 -16.969 1.00 97.06 93 LEU A C 1
ATOM 757 O O . LEU A 1 93 ? 15.624 -2.005 -17.448 1.00 97.06 93 LEU A O 1
ATOM 761 N N . VAL A 1 94 ? 13.732 -3.207 -17.491 1.00 97.50 94 VAL A N 1
ATOM 762 C CA . VAL A 1 94 ? 14.094 -3.962 -18.704 1.00 97.50 94 VAL A CA 1
ATOM 763 C C . VAL A 1 94 ? 14.248 -3.031 -19.909 1.00 97.50 94 VAL A C 1
ATOM 765 O O . VAL A 1 94 ? 15.239 -3.144 -20.629 1.00 97.50 94 VAL A O 1
ATOM 768 N N . ILE A 1 95 ? 13.326 -2.080 -20.110 1.00 97.31 95 ILE A N 1
ATOM 769 C CA . ILE A 1 95 ? 13.448 -1.076 -21.184 1.00 97.31 95 ILE A CA 1
ATOM 770 C C . ILE A 1 95 ? 14.751 -0.286 -21.032 1.00 97.31 95 ILE A C 1
ATOM 772 O O . ILE A 1 95 ? 15.469 -0.111 -22.015 1.00 97.31 95 ILE A O 1
ATOM 776 N N . ASP A 1 96 ? 15.078 0.169 -19.821 1.00 96.75 96 ASP A N 1
ATOM 777 C CA . ASP A 1 96 ? 16.312 0.922 -19.578 1.00 96.75 96 ASP A CA 1
ATOM 778 C C . ASP A 1 96 ? 17.561 0.125 -19.954 1.00 96.75 96 ASP A C 1
ATOM 780 O O . ASP A 1 96 ? 18.432 0.653 -20.648 1.00 96.75 96 ASP A O 1
ATOM 784 N N . PHE A 1 97 ? 17.645 -1.147 -19.554 1.00 96.75 97 PHE A N 1
ATOM 785 C CA . PHE A 1 97 ? 18.790 -1.993 -19.894 1.00 96.75 97 PHE A CA 1
ATOM 786 C C . PHE A 1 97 ? 18.894 -2.281 -21.389 1.00 96.75 97 PHE A C 1
ATOM 788 O O . PHE A 1 97 ? 19.994 -2.227 -21.945 1.00 96.75 97 PHE A O 1
ATOM 795 N N . VAL A 1 98 ? 17.770 -2.536 -22.059 1.00 96.94 98 VAL A N 1
ATOM 796 C CA . VAL A 1 98 ? 17.756 -2.765 -23.509 1.00 96.94 98 VAL A CA 1
ATOM 797 C C . VAL A 1 98 ? 18.212 -1.507 -24.246 1.00 96.94 98 VAL A C 1
ATOM 799 O O . VAL A 1 98 ? 19.146 -1.578 -25.043 1.00 96.94 98 VAL A O 1
ATOM 802 N N . VAL A 1 99 ? 17.638 -0.343 -23.937 1.00 95.88 99 VAL A N 1
ATOM 803 C CA . VAL A 1 99 ? 18.010 0.929 -24.578 1.00 95.88 99 VAL A CA 1
ATOM 804 C C . VAL A 1 99 ? 19.478 1.272 -24.323 1.00 95.88 99 VAL A C 1
ATOM 806 O O . VAL A 1 99 ? 20.189 1.630 -25.262 1.00 95.88 99 VAL A O 1
ATOM 809 N N . ALA A 1 100 ? 19.962 1.112 -23.089 1.00 94.81 100 ALA A N 1
ATOM 810 C CA . ALA A 1 100 ? 21.365 1.349 -22.759 1.00 94.81 100 ALA A CA 1
ATOM 811 C C . ALA A 1 100 ? 22.304 0.435 -23.563 1.00 94.81 100 ALA A C 1
ATOM 813 O O . ALA A 1 100 ? 23.267 0.924 -24.152 1.00 94.81 100 ALA A O 1
ATOM 814 N N . SER A 1 101 ? 22.000 -0.865 -23.657 1.00 95.12 101 SER A N 1
ATOM 815 C CA . SER A 1 101 ? 22.817 -1.820 -24.419 1.00 95.12 101 SER A CA 1
ATOM 816 C C . SER A 1 101 ? 22.898 -1.482 -25.913 1.00 95.12 101 SER A C 1
ATOM 818 O O . SER A 1 101 ? 23.977 -1.557 -26.502 1.00 95.12 101 SER A O 1
ATOM 820 N N . ILE A 1 102 ? 21.791 -1.029 -26.514 1.00 94.75 102 ILE A N 1
ATOM 821 C CA . ILE A 1 102 ? 21.735 -0.637 -27.930 1.00 94.75 102 ILE A CA 1
ATOM 822 C C . ILE A 1 102 ? 22.561 0.633 -28.166 1.00 94.75 102 ILE A C 1
ATOM 824 O O . ILE A 1 102 ? 23.382 0.666 -29.082 1.00 94.75 102 ILE A O 1
ATOM 828 N N . LEU A 1 103 ? 22.407 1.659 -27.323 1.00 93.31 103 LEU A N 1
ATOM 829 C CA . LEU A 1 103 ? 23.178 2.904 -27.439 1.00 93.31 103 LEU A CA 1
ATOM 830 C C . LEU A 1 103 ? 24.684 2.666 -27.280 1.00 93.31 103 LEU A C 1
ATOM 832 O O . LEU A 1 103 ? 25.477 3.213 -28.051 1.00 93.31 103 LEU A O 1
ATOM 836 N N . MET A 1 104 ? 25.071 1.815 -26.325 1.00 92.38 104 MET A N 1
ATOM 837 C CA . MET A 1 104 ? 26.465 1.406 -26.138 1.00 92.38 104 MET A CA 1
ATOM 838 C C . MET A 1 104 ? 26.999 0.672 -27.371 1.00 92.38 104 MET A C 1
ATOM 840 O O . MET A 1 104 ? 28.103 0.972 -27.821 1.00 92.38 104 MET A O 1
ATOM 844 N N . SER A 1 105 ? 26.205 -0.221 -27.970 1.00 93.81 105 SER A N 1
ATOM 845 C CA . SER A 1 105 ? 26.581 -0.925 -29.202 1.00 93.81 105 SER A CA 1
ATOM 846 C C . SER A 1 105 ? 26.744 0.007 -30.408 1.00 93.81 105 SER A C 1
ATOM 848 O O . SER A 1 105 ? 27.512 -0.310 -31.312 1.00 93.81 105 SER A O 1
ATOM 850 N N . MET A 1 106 ? 26.042 1.143 -30.441 1.00 94.31 106 MET A N 1
ATOM 851 C CA . MET A 1 106 ? 26.175 2.162 -31.492 1.00 94.31 106 MET A CA 1
ATOM 852 C C . MET A 1 106 ? 27.348 3.129 -31.253 1.00 94.31 106 MET A C 1
ATOM 854 O O . MET A 1 106 ? 27.580 4.021 -32.065 1.00 94.31 106 MET A O 1
ATOM 858 N N . GLY A 1 107 ? 28.071 2.999 -30.135 1.00 91.81 107 GLY A N 1
ATOM 859 C CA . GLY A 1 107 ? 29.153 3.913 -29.757 1.00 91.81 107 GLY A CA 1
ATOM 860 C C . GLY A 1 107 ? 28.676 5.279 -29.245 1.00 91.81 107 GLY A C 1
ATOM 861 O O . GLY A 1 107 ? 29.493 6.174 -29.029 1.00 91.81 107 GLY A O 1
ATOM 862 N N . MET A 1 108 ? 27.372 5.461 -29.006 1.00 91.94 108 MET A N 1
ATOM 863 C CA . MET A 1 108 ? 26.793 6.724 -28.532 1.00 91.94 108 MET A CA 1
ATOM 864 C C . MET A 1 108 ? 26.870 6.840 -27.005 1.00 91.94 108 MET A C 1
ATOM 866 O O . MET A 1 108 ? 25.857 6.878 -26.313 1.00 91.94 108 MET A O 1
ATOM 870 N N . MET A 1 109 ? 28.089 6.925 -26.466 1.00 84.56 109 MET A N 1
ATOM 871 C CA . MET A 1 109 ? 28.320 7.004 -25.013 1.00 84.56 109 MET A CA 1
ATOM 872 C C . MET A 1 109 ? 27.891 8.338 -24.381 1.00 84.56 109 MET A C 1
ATOM 874 O O . MET A 1 109 ? 27.677 8.405 -23.176 1.00 84.56 109 MET A O 1
ATOM 878 N N . MET A 1 110 ? 27.775 9.403 -25.181 1.00 88.62 110 MET A N 1
ATOM 879 C CA . MET A 1 110 ? 27.501 10.762 -24.691 1.00 88.62 110 MET A CA 1
ATOM 880 C C . MET A 1 110 ? 26.008 11.082 -24.557 1.00 88.62 110 MET A C 1
ATOM 882 O O . MET A 1 110 ? 25.659 12.103 -23.970 1.00 88.62 110 MET A O 1
ATOM 886 N N . ILE A 1 111 ? 25.124 10.237 -25.096 1.00 89.12 111 ILE A N 1
ATOM 887 C CA . ILE A 1 111 ? 23.675 10.434 -24.996 1.00 89.12 111 ILE A CA 1
ATOM 888 C C . ILE A 1 111 ? 23.174 9.670 -23.768 1.00 89.12 111 ILE A C 1
ATOM 890 O O . ILE A 1 111 ? 23.285 8.443 -23.744 1.00 89.12 111 ILE A O 1
ATOM 894 N N . PRO A 1 112 ? 22.588 10.344 -22.760 1.00 92.12 112 PRO A N 1
ATOM 895 C CA . PRO A 1 112 ? 22.025 9.655 -21.608 1.00 92.12 112 PRO A CA 1
ATOM 896 C C . PRO A 1 112 ? 20.884 8.717 -22.046 1.00 92.12 112 PRO A C 1
ATOM 898 O O . PRO A 1 112 ? 19.883 9.202 -22.588 1.00 92.12 112 PRO A O 1
ATOM 901 N N . PRO A 1 113 ? 20.967 7.396 -21.779 1.00 90.75 113 PRO A N 1
ATOM 902 C CA . PRO A 1 113 ? 19.952 6.431 -22.213 1.00 90.75 113 PRO A CA 1
ATOM 903 C C . PRO A 1 113 ? 18.537 6.739 -21.718 1.00 90.75 113 PRO A C 1
ATOM 905 O O . PRO A 1 113 ? 17.563 6.402 -22.385 1.00 90.75 113 PRO A O 1
ATOM 908 N N . MET A 1 114 ? 18.425 7.441 -20.587 1.00 93.31 114 MET A N 1
ATOM 909 C CA . MET A 1 114 ? 17.159 7.845 -19.975 1.00 93.31 114 MET A CA 1
ATOM 910 C C . MET A 1 114 ? 16.276 8.693 -20.903 1.00 93.31 114 MET A C 1
ATOM 912 O O . MET A 1 114 ? 15.059 8.517 -20.911 1.00 93.31 114 MET A O 1
ATOM 916 N N . PHE A 1 115 ? 16.862 9.595 -21.700 1.00 93.38 115 PHE A N 1
ATOM 917 C CA . PHE A 1 115 ? 16.082 10.427 -22.626 1.00 93.38 115 PHE A CA 1
ATOM 918 C C . PHE A 1 115 ? 15.471 9.602 -23.756 1.00 93.38 115 PHE A C 1
ATOM 920 O O . PHE A 1 115 ? 14.361 9.888 -24.199 1.00 93.38 115 PHE A O 1
ATOM 927 N N . ILE A 1 116 ? 16.182 8.562 -24.192 1.00 93.88 116 ILE A N 1
ATOM 928 C CA . ILE A 1 116 ? 15.715 7.660 -25.240 1.00 93.88 116 ILE A CA 1
ATOM 929 C C . ILE A 1 116 ? 14.713 6.653 -24.675 1.00 93.88 116 ILE A C 1
ATOM 931 O O . ILE A 1 116 ? 13.730 6.365 -25.345 1.00 93.88 116 ILE A O 1
ATOM 935 N N . SER A 1 117 ? 14.903 6.147 -23.451 1.00 96.06 117 SER A N 1
ATOM 936 C CA . SER A 1 117 ? 14.016 5.138 -22.857 1.00 96.06 117 SER A CA 1
ATOM 937 C C . SER A 1 117 ? 12.667 5.697 -22.400 1.00 96.06 117 SER A C 1
ATOM 939 O O . SER A 1 117 ? 11.666 4.982 -22.455 1.00 96.06 117 SER A O 1
ATOM 941 N N . LEU A 1 118 ? 12.600 6.972 -21.999 1.00 96.69 118 LEU A N 1
ATOM 942 C CA . LEU A 1 118 ? 11.375 7.622 -21.521 1.00 96.69 118 LEU A CA 1
ATOM 943 C C . LEU A 1 118 ? 10.157 7.463 -22.459 1.00 96.69 118 LEU A C 1
ATOM 945 O O . LEU A 1 118 ? 9.125 6.989 -21.978 1.00 96.69 118 LEU A O 1
ATOM 949 N N . PRO A 1 119 ? 10.218 7.795 -23.766 1.00 96.69 119 PRO A N 1
ATOM 950 C CA . PRO A 1 119 ? 9.074 7.616 -24.662 1.00 96.69 119 PRO A CA 1
ATOM 951 C C . PRO A 1 119 ? 8.623 6.153 -24.774 1.00 96.69 119 PRO A C 1
ATOM 953 O O . PRO A 1 119 ? 7.421 5.898 -24.802 1.00 96.69 119 PRO A O 1
ATOM 956 N N . PHE A 1 120 ? 9.545 5.182 -24.760 1.00 97.06 120 PHE A N 1
ATOM 957 C CA . PHE A 1 120 ? 9.184 3.757 -24.776 1.00 97.06 120 PHE A CA 1
ATOM 958 C C . PHE A 1 120 ? 8.477 3.327 -23.493 1.00 97.06 120 PHE A C 1
ATOM 960 O O . PHE A 1 120 ? 7.513 2.568 -23.557 1.00 97.06 120 PHE A O 1
ATOM 967 N N . LYS A 1 121 ? 8.912 3.831 -22.332 1.00 96.12 121 LYS A N 1
ATOM 968 C CA . LYS A 1 121 ? 8.232 3.576 -21.054 1.00 96.12 121 LYS A CA 1
ATOM 969 C C . LYS A 1 121 ? 6.814 4.130 -21.060 1.00 96.12 121 LYS A C 1
ATOM 971 O O . LYS A 1 121 ? 5.891 3.427 -20.667 1.00 96.12 121 LYS A O 1
ATOM 976 N N . LEU A 1 122 ? 6.642 5.368 -21.527 1.00 96.06 122 LEU A N 1
ATOM 977 C CA . LEU A 1 122 ? 5.324 5.995 -21.635 1.00 96.06 122 LEU A CA 1
ATOM 978 C C . LEU A 1 122 ? 4.425 5.223 -22.601 1.00 96.06 122 LEU A C 1
ATOM 980 O O . LEU A 1 122 ? 3.273 4.953 -22.275 1.00 96.06 122 LEU A O 1
ATOM 984 N N . MET A 1 123 ? 4.962 4.808 -23.749 1.00 96.94 123 MET A N 1
ATOM 985 C CA . MET A 1 123 ? 4.238 3.988 -24.715 1.00 96.94 123 MET A CA 1
ATOM 986 C C . MET A 1 123 ? 3.816 2.649 -24.105 1.00 96.94 123 MET A C 1
ATOM 988 O O . MET A 1 123 ? 2.643 2.306 -24.180 1.00 96.94 123 MET A O 1
ATOM 992 N N . LEU A 1 124 ? 4.728 1.921 -23.450 1.00 95.62 124 LEU A N 1
ATOM 993 C CA . LEU A 1 124 ? 4.401 0.664 -22.771 1.00 95.62 124 LEU A CA 1
ATOM 994 C C . LEU A 1 124 ? 3.312 0.874 -21.713 1.00 95.62 124 LEU A C 1
ATOM 996 O O . LEU A 1 124 ? 2.361 0.103 -21.652 1.00 95.62 124 LEU A O 1
ATOM 1000 N N . PHE A 1 125 ? 3.443 1.918 -20.895 1.00 95.69 125 PHE A N 1
ATOM 1001 C CA . PHE A 1 125 ? 2.494 2.211 -19.828 1.00 95.69 125 PHE A CA 1
ATOM 1002 C C . PHE A 1 125 ? 1.093 2.519 -20.367 1.00 95.69 125 PHE A C 1
ATOM 1004 O O . PHE A 1 125 ? 0.115 2.039 -19.806 1.00 95.69 125 PHE A O 1
ATOM 1011 N N . VAL A 1 126 ? 0.983 3.276 -21.462 1.00 96.31 126 VAL A N 1
ATOM 1012 C CA . VAL A 1 126 ? -0.310 3.566 -22.101 1.00 96.31 126 VAL A CA 1
ATOM 1013 C C . VAL A 1 126 ? -0.878 2.325 -22.791 1.00 96.31 126 VAL A C 1
ATOM 1015 O O . VAL A 1 126 ? -2.052 2.031 -22.615 1.00 96.31 126 VAL A O 1
ATOM 1018 N N . LEU A 1 127 ? -0.061 1.568 -23.530 1.00 95.69 127 LEU A N 1
ATOM 1019 C CA . LEU A 1 127 ? -0.506 0.362 -24.243 1.00 95.69 127 LEU A CA 1
ATOM 1020 C C . LEU A 1 127 ? -0.964 -0.760 -23.308 1.00 95.69 127 LEU A C 1
ATOM 1022 O O . LEU A 1 127 ? -1.787 -1.582 -23.697 1.00 95.69 127 LEU A O 1
ATOM 1026 N N . ALA A 1 128 ? -0.408 -0.815 -22.101 1.00 93.75 128 ALA A N 1
ATOM 1027 C CA . ALA A 1 128 ? -0.780 -1.790 -21.086 1.00 93.75 128 ALA A CA 1
ATOM 1028 C C . ALA A 1 128 ? -1.949 -1.327 -20.198 1.00 93.75 128 ALA A C 1
ATOM 1030 O O . ALA A 1 128 ? -2.209 -1.980 -19.189 1.00 93.75 128 ALA A O 1
ATOM 1031 N N . ASP A 1 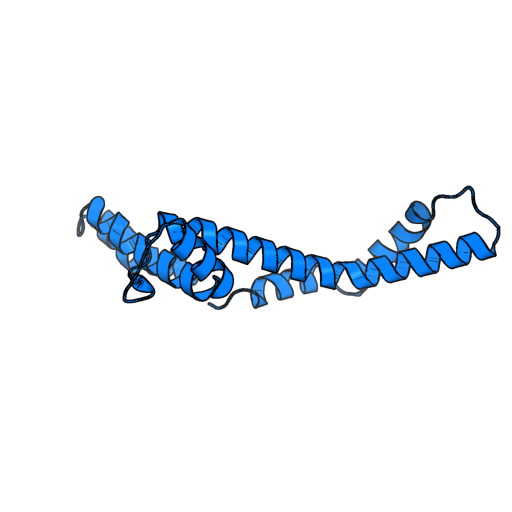129 ? -2.597 -0.195 -20.502 1.00 94.38 129 ASP A N 1
ATOM 1032 C CA . ASP A 1 129 ? -3.582 0.445 -19.620 1.00 94.38 129 ASP A CA 1
ATOM 1033 C C . ASP A 1 129 ? -3.057 0.570 -18.178 1.00 94.38 129 ASP A C 1
ATOM 1035 O O . ASP A 1 129 ? -3.693 0.190 -17.192 1.00 94.38 129 ASP A O 1
ATOM 1039 N N . GLY A 1 130 ? -1.840 1.098 -18.039 1.00 89.44 130 GLY A N 1
ATOM 1040 C CA . GLY A 1 130 ? -1.082 1.086 -16.792 1.00 89.44 130 GLY A CA 1
ATOM 1041 C C . GLY A 1 130 ? -1.822 1.706 -15.605 1.00 89.44 130 GLY A C 1
ATOM 1042 O O . GLY A 1 130 ? -1.712 1.200 -14.491 1.00 89.44 130 GLY A O 1
ATOM 1043 N N . TRP A 1 131 ? -2.645 2.737 -15.824 1.00 91.38 131 TRP A N 1
ATOM 1044 C CA . TRP A 1 131 ? -3.505 3.303 -14.778 1.00 91.38 131 TRP A CA 1
ATOM 1045 C C . TRP A 1 131 ? -4.534 2.305 -14.243 1.00 91.38 131 TRP A C 1
ATOM 1047 O O . TRP A 1 131 ? -4.771 2.250 -13.035 1.00 91.38 131 TRP A O 1
ATOM 1057 N N . GLU A 1 132 ? -5.131 1.494 -15.112 1.00 91.81 132 GLU A N 1
ATOM 1058 C CA . GLU A 1 132 ? -6.082 0.461 -14.711 1.00 91.81 132 GLU A CA 1
ATOM 1059 C C . GLU A 1 132 ? -5.378 -0.650 -13.929 1.00 91.81 132 GLU A C 1
ATOM 1061 O O . GLU A 1 132 ? -5.860 -1.047 -12.865 1.00 91.81 132 GLU A O 1
ATOM 1066 N N . LEU A 1 133 ? -4.210 -1.100 -14.398 1.00 87.25 133 LEU A N 1
ATOM 1067 C CA . LEU A 1 133 ? -3.386 -2.092 -13.699 1.00 87.25 133 LEU A CA 1
ATOM 1068 C C . LEU A 1 133 ? -2.974 -1.614 -12.303 1.00 87.25 133 LEU A C 1
ATOM 1070 O O . LEU A 1 133 ? -3.139 -2.354 -11.333 1.00 87.25 133 LEU A O 1
ATOM 1074 N N . LEU A 1 134 ? -2.505 -0.368 -12.185 1.00 88.06 134 LEU A N 1
ATOM 1075 C CA . LEU A 1 134 ? -2.164 0.256 -10.903 1.00 88.06 134 LEU A CA 1
ATOM 1076 C C . LEU A 1 134 ? -3.363 0.269 -9.956 1.00 88.06 134 LEU A C 1
ATOM 1078 O O . LEU A 1 134 ? -3.267 -0.154 -8.805 1.00 88.06 134 LEU A O 1
ATOM 1082 N N . THR A 1 135 ? -4.510 0.726 -10.454 1.00 89.56 135 THR A N 1
ATOM 1083 C CA . THR A 1 135 ? -5.723 0.864 -9.644 1.00 89.56 135 THR A CA 1
ATOM 1084 C C . THR A 1 135 ? -6.236 -0.502 -9.191 1.00 89.56 135 THR A C 1
ATOM 1086 O O . THR A 1 135 ? -6.577 -0.677 -8.021 1.00 89.56 135 THR A O 1
ATOM 1089 N N . LYS A 1 136 ? -6.233 -1.503 -10.079 1.00 86.81 136 LYS A N 1
ATOM 1090 C CA . LYS A 1 136 ? -6.602 -2.887 -9.750 1.00 86.81 136 LYS A CA 1
ATOM 1091 C C . LYS A 1 136 ? -5.669 -3.489 -8.705 1.00 86.81 136 LYS A C 1
ATOM 1093 O O . LYS A 1 136 ? -6.170 -4.043 -7.731 1.00 86.81 136 LYS A O 1
ATOM 1098 N N . ALA A 1 137 ? -4.354 -3.347 -8.868 1.00 85.94 137 ALA A N 1
ATOM 1099 C CA . ALA A 1 137 ? -3.372 -3.872 -7.919 1.00 85.94 137 ALA A CA 1
ATOM 1100 C C . ALA A 1 137 ? -3.558 -3.271 -6.516 1.00 85.94 137 ALA A C 1
ATOM 1102 O O . ALA A 1 137 ? -3.574 -4.001 -5.526 1.00 85.94 137 ALA A O 1
ATOM 1103 N N . LEU A 1 138 ? -3.787 -1.957 -6.432 1.00 86.88 138 LEU A N 1
ATOM 1104 C CA . LEU A 1 138 ? -4.052 -1.273 -5.164 1.00 86.88 138 LEU A CA 1
ATOM 1105 C C . LEU A 1 138 ? -5.363 -1.735 -4.517 1.00 86.88 138 LEU A C 1
ATOM 1107 O O . LEU A 1 138 ? -5.393 -2.006 -3.321 1.00 86.88 138 LEU A O 1
ATOM 1111 N N . ILE A 1 139 ? -6.448 -1.859 -5.287 1.00 87.56 139 ILE A N 1
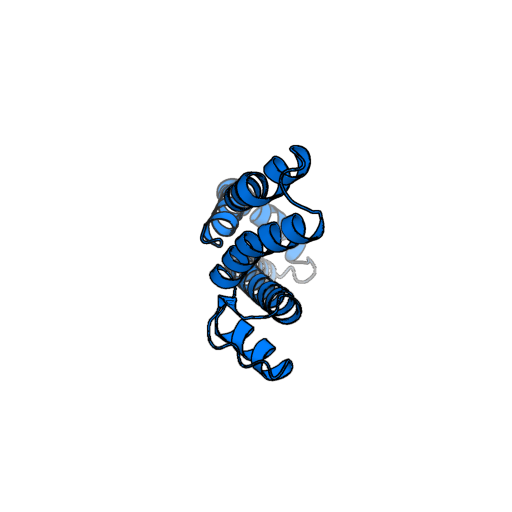ATOM 1112 C CA . ILE A 1 139 ? -7.745 -2.303 -4.751 1.00 87.56 139 ILE A CA 1
ATOM 1113 C C . ILE A 1 139 ? -7.672 -3.758 -4.277 1.00 87.56 139 ILE A C 1
ATOM 1115 O O . ILE A 1 139 ? -8.174 -4.069 -3.200 1.00 87.56 139 ILE A O 1
ATOM 1119 N N . GLN A 1 140 ? -7.040 -4.639 -5.056 1.00 85.38 140 GLN A N 1
ATOM 1120 C CA . GLN A 1 140 ? -6.885 -6.059 -4.723 1.00 85.38 140 GLN A CA 1
ATOM 1121 C C . GLN A 1 140 ? -5.974 -6.295 -3.513 1.00 85.38 140 GLN A C 1
ATOM 1123 O O . GLN A 1 140 ? -6.111 -7.321 -2.848 1.00 85.38 140 GLN A O 1
ATOM 1128 N N . SER A 1 141 ? -5.078 -5.353 -3.206 1.00 83.75 141 SER A N 1
ATOM 1129 C CA . SER A 1 141 ? -4.237 -5.405 -2.007 1.00 83.75 141 SER A CA 1
ATOM 1130 C C . SER A 1 141 ? -5.055 -5.364 -0.712 1.00 83.75 141 SER A C 1
ATOM 1132 O O . SER A 1 141 ? -4.628 -5.924 0.297 1.00 83.75 141 SER A O 1
ATOM 1134 N N . TYR A 1 142 ? -6.231 -4.730 -0.721 1.00 84.12 142 TYR A N 1
ATOM 1135 C CA . TYR A 1 142 ? -7.073 -4.616 0.467 1.00 84.12 142 TYR A CA 1
ATOM 1136 C C . TYR A 1 142 ? -8.067 -5.764 0.574 1.00 84.12 142 TYR A C 1
ATOM 1138 O O . TYR A 1 142 ? -8.848 -6.046 -0.338 1.00 84.12 142 TYR A O 1
ATOM 1146 N N . LYS A 1 143 ? -8.110 -6.381 1.755 1.00 71.44 143 LYS A N 1
ATOM 1147 C CA . LYS A 1 143 ? -9.134 -7.368 2.097 1.00 71.44 143 LYS A CA 1
ATOM 1148 C C . LYS A 1 143 ? -10.274 -6.645 2.808 1.00 71.44 143 LYS A C 1
ATOM 1150 O O . LYS A 1 143 ? -10.164 -6.332 3.994 1.00 71.44 143 LYS A O 1
ATOM 1155 N N . PHE A 1 144 ? -11.361 -6.384 2.083 1.00 60.28 144 PHE A N 1
ATOM 1156 C CA . PHE A 1 144 ? -12.610 -5.866 2.656 1.00 60.28 144 PHE A CA 1
ATOM 1157 C C . PHE A 1 144 ? -13.343 -6.949 3.437 1.00 60.28 144 PHE A C 1
ATOM 1159 O O . PHE A 1 144 ? -13.342 -8.121 2.997 1.00 60.28 144 PHE A O 1
#

InterPro domains:
  IPR005837 Flagellar transport protein FliP [PR00951] (3-15)
  IPR005837 Flagellar transport protein FliP [PR00951] (15-29)
  IPR005837 Flagellar transport protein FliP [PR00951] (43-55)
  IPR005837 Flagellar transport protein FliP [PR00951] (64-76)
  IPR005837 Flagellar transport protein FliP [PR00951] (132-142)
  IPR005838 Type III secretion system inner membrane P protein [PF00813] (1-138)
  IPR005838 Type III secretion system inner membrane P protein [PR01302] (71-91)
  IPR005838 Type III secretion system inner membrane P protein [PR01302] (92-113)
  IPR005838 Type III secretion system inner membrane P protein [PR01302] (116-141)
  IPR005838 Type III secretion system inner membrane P protein [PS01060] (71-86)
  IPR005838 Type III secretion system inner membrane P protein [PS01061] (119-131)
  IPR005838 Type III secretion system inner membrane P protein [PTHR30587] (1-143)